Protein AF-A0AAV4FGD0-F1 (afdb_monomer)

Radius of gyration: 16.2 Å; Cα contacts (8 Å, |Δi|>4): 537; chains: 1; bounding box: 38×44×38 Å

Foldseek 3Di:
DDEDEAAAEDDDAPEEADAEDEDHYHHHAEYEHYADHEHEYEYEYYHEAEYEYEYDDEYEDEYYEEAEHEYEYEEEAEHEYEYEYYHEYEYEYYAYHEYEYEYEYEAEYEYEYEHDAEYEYEYYYEAEYEYEYYAEAEYEYEYDDEYEYYYDYDHDHDYDYDYDDHDHDDPPDDD

Organism: NCBI:txid1093978

Solvent-accessible surface area (backbone atoms only — not comparable to full-atom values): 8058 Å² total; per-residue (Å²): 127,75,72,49,74,48,78,46,74,50,66,82,33,86,40,77,45,80,45,79,48,73,62,30,40,40,40,37,40,39,32,35,56,26,38,38,39,38,45,36,36,40,26,46,41,36,41,37,46,36,39,40,37,41,40,36,41,41,38,41,38,37,51,28,42,38,40,39,39,38,40,38,29,44,42,39,40,38,40,40,40,39,44,32,42,38,41,36,46,38,39,38,46,32,41,36,40,39,41,38,40,36,44,30,40,36,39,39,39,39,40,37,41,32,40,35,39,39,39,39,40,36,53,31,42,38,42,36,47,37,39,34,53,30,41,35,38,40,38,42,38,38,45,47,58,42,39,43,44,42,37,37,51,44,80,45,78,46,82,45,78,48,67,78,58,84,52,78,50,75,45,76,44,68,119

Nearest PDB structures (foldseek):
  4kh3-assembly1_A  TM=1.490E-01  e=5.798E+00  Escherichia coli CFT073

Structure (mmCIF, N/CA/C/O backbone):
data_AF-A0AAV4FGD0-F1
#
_entry.id   AF-A0AAV4FGD0-F1
#
loop_
_atom_site.group_PDB
_atom_site.id
_atom_site.type_symbol
_atom_site.label_atom_id
_atom_site.label_alt_id
_atom_site.label_comp_id
_atom_site.label_asym_id
_atom_site.label_entity_id
_atom_site.label_seq_id
_atom_site.pdbx_PDB_ins_code
_atom_site.Cartn_x
_atom_site.Cartn_y
_atom_site.Cartn_z
_atom_site.occupancy
_atom_site.B_iso_or_equiv
_atom_site.auth_seq_id
_atom_site.auth_comp_id
_atom_site.auth_asym_id
_atom_site.auth_atom_id
_atom_site.pdbx_PDB_model_num
ATOM 1 N N . MET A 1 1 ? 23.799 -4.394 -19.071 1.00 45.66 1 MET A N 1
ATOM 2 C CA . MET A 1 1 ? 23.050 -4.196 -17.815 1.00 45.66 1 MET A CA 1
ATOM 3 C C . MET A 1 1 ? 22.174 -5.418 -17.667 1.00 45.66 1 MET A C 1
ATOM 5 O O . MET A 1 1 ? 21.367 -5.671 -18.553 1.00 45.66 1 MET A O 1
ATOM 9 N N . PHE A 1 2 ? 22.497 -6.280 -16.706 1.00 44.50 2 PHE A N 1
ATOM 10 C CA . PHE A 1 2 ? 21.837 -7.573 -16.565 1.00 44.50 2 PHE A CA 1
ATOM 11 C C . PHE A 1 2 ? 20.517 -7.360 -15.834 1.00 44.50 2 PHE A C 1
ATOM 13 O O . PHE A 1 2 ? 20.516 -6.961 -14.678 1.00 44.50 2 PHE A O 1
ATOM 20 N N . LEU A 1 3 ? 19.413 -7.626 -16.523 1.00 51.12 3 LEU A N 1
ATOM 21 C CA . LEU A 1 3 ? 18.091 -7.709 -15.926 1.00 51.12 3 LEU A CA 1
ATOM 22 C C . LEU A 1 3 ? 18.057 -8.964 -15.037 1.00 51.12 3 LEU A C 1
ATOM 24 O O . LEU A 1 3 ? 18.022 -10.082 -15.555 1.00 51.12 3 LEU A O 1
ATOM 28 N N . ARG A 1 4 ? 18.107 -8.807 -13.711 1.00 58.53 4 ARG A N 1
ATOM 29 C CA . ARG A 1 4 ? 17.816 -9.901 -12.771 1.00 58.53 4 ARG A CA 1
ATOM 30 C C . ARG A 1 4 ? 16.359 -9.777 -12.344 1.00 58.53 4 ARG A C 1
ATOM 32 O O . ARG A 1 4 ? 16.027 -9.004 -11.453 1.00 58.53 4 ARG A O 1
ATOM 39 N N . VAL A 1 5 ? 15.496 -10.531 -13.024 1.00 65.12 5 VAL A N 1
ATOM 40 C CA . VAL A 1 5 ? 14.065 -10.631 -12.713 1.00 65.12 5 VAL A CA 1
ATOM 41 C C . VAL A 1 5 ? 13.818 -11.951 -11.996 1.00 65.12 5 VAL A C 1
ATOM 43 O O . VAL A 1 5 ? 13.891 -13.020 -12.602 1.00 65.12 5 VAL A O 1
ATOM 46 N N . GLY A 1 6 ? 13.543 -11.875 -10.696 1.00 69.06 6 GLY A N 1
ATOM 47 C CA . GLY A 1 6 ? 13.091 -13.010 -9.897 1.00 69.06 6 GLY A CA 1
ATOM 48 C C . GLY A 1 6 ? 11.591 -12.901 -9.665 1.00 69.06 6 GLY A C 1
ATOM 49 O O . GLY A 1 6 ? 11.179 -12.162 -8.779 1.00 69.06 6 GLY A O 1
ATOM 50 N N . VAL A 1 7 ? 10.777 -13.614 -10.450 1.00 73.94 7 VAL A N 1
ATOM 51 C CA . VAL A 1 7 ? 9.316 -13.664 -10.268 1.00 73.94 7 VAL A CA 1
ATOM 52 C C . VAL A 1 7 ? 8.924 -15.048 -9.771 1.00 73.94 7 VAL A C 1
ATOM 54 O O . VAL A 1 7 ? 9.118 -16.042 -10.466 1.00 73.94 7 VAL A O 1
ATOM 57 N N . THR A 1 8 ? 8.355 -15.119 -8.570 1.00 76.50 8 THR A N 1
ATOM 58 C CA . THR A 1 8 ? 7.733 -16.337 -8.038 1.00 76.50 8 THR A CA 1
ATOM 59 C C . THR A 1 8 ? 6.263 -16.070 -7.760 1.00 76.50 8 THR A C 1
ATOM 61 O O . THR A 1 8 ? 5.933 -15.224 -6.931 1.00 76.50 8 THR A O 1
ATOM 64 N N . VAL A 1 9 ? 5.380 -16.819 -8.424 1.00 72.69 9 VAL A N 1
ATOM 65 C CA . VAL A 1 9 ? 3.932 -16.765 -8.190 1.00 72.69 9 VAL A CA 1
ATOM 66 C C . VAL A 1 9 ? 3.474 -18.111 -7.640 1.00 72.69 9 VAL A C 1
ATOM 68 O O . VAL A 1 9 ? 3.621 -19.142 -8.297 1.00 72.69 9 VAL A O 1
ATOM 71 N N . LYS A 1 10 ? 2.955 -18.122 -6.408 1.00 68.75 10 LYS A N 1
ATOM 72 C CA . LYS A 1 10 ? 2.379 -19.324 -5.789 1.00 68.75 10 LYS A CA 1
ATOM 73 C C . LYS A 1 10 ? 0.857 -19.258 -5.874 1.00 68.75 10 LYS A C 1
ATOM 75 O O . LYS A 1 10 ? 0.252 -18.360 -5.296 1.00 68.75 10 LYS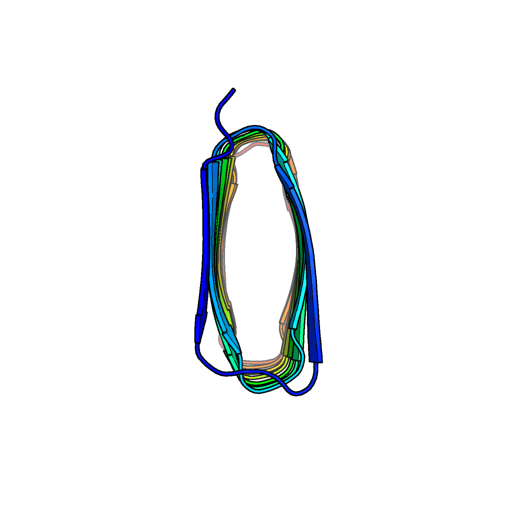 A O 1
ATOM 80 N N . LYS A 1 11 ? 0.278 -20.285 -6.514 1.00 63.94 11 LYS A N 1
ATOM 81 C CA . LYS A 1 11 ? -1.148 -20.445 -6.859 1.00 63.94 11 LYS A CA 1
ATOM 82 C C . LYS A 1 11 ? -1.578 -19.550 -8.033 1.00 63.94 11 LYS A C 1
ATOM 84 O O . LYS A 1 11 ? -1.150 -18.408 -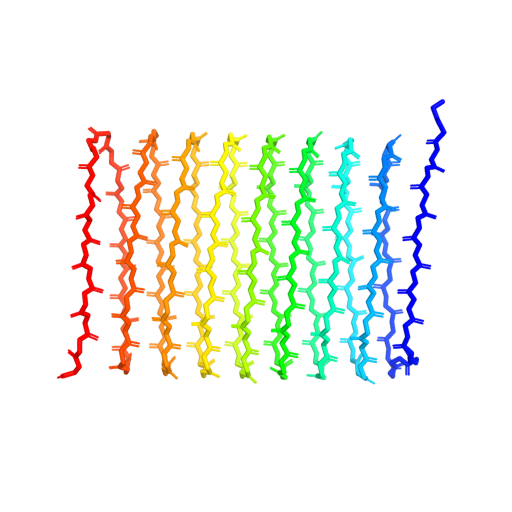8.130 1.00 63.94 11 LYS A O 1
ATOM 89 N N . ASN A 1 12 ? -2.364 -20.118 -8.950 1.00 62.03 12 ASN A N 1
ATOM 90 C CA . ASN A 1 12 ? -2.801 -19.427 -10.161 1.00 62.03 12 ASN A CA 1
ATOM 91 C C . ASN A 1 12 ? -4.132 -18.714 -9.875 1.00 62.03 12 ASN A C 1
ATOM 93 O O . ASN A 1 12 ? -5.107 -19.413 -9.580 1.00 62.03 12 ASN A O 1
ATOM 97 N N . PRO A 1 13 ? -4.178 -17.375 -9.905 1.00 63.91 13 PRO A N 1
ATOM 98 C CA . PRO A 1 13 ? -5.419 -16.638 -9.724 1.00 63.91 13 PRO A CA 1
ATOM 99 C C . PRO A 1 13 ? -6.367 -16.822 -10.914 1.00 63.91 13 PRO A C 1
ATOM 101 O O . PRO A 1 13 ? -5.934 -17.191 -12.007 1.00 63.91 13 PRO A O 1
ATOM 104 N N . LEU A 1 14 ? -7.656 -16.524 -10.718 1.00 67.38 14 LEU A N 1
ATOM 105 C CA . LEU A 1 14 ? -8.651 -16.499 -11.801 1.00 67.38 14 LEU A CA 1
ATOM 106 C C . LEU A 1 14 ? -8.260 -15.523 -12.930 1.00 67.38 14 LEU A C 1
ATOM 108 O O . LEU A 1 14 ? -8.543 -15.799 -14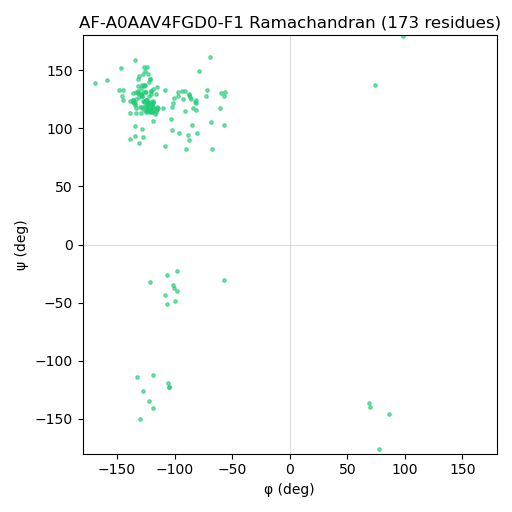.094 1.00 67.38 14 LEU A O 1
ATOM 112 N N . ALA A 1 15 ? -7.545 -14.440 -12.597 1.00 74.94 15 ALA A N 1
ATOM 113 C CA . ALA A 1 15 ? -6.939 -13.507 -13.544 1.00 74.94 15 ALA A CA 1
ATOM 114 C C . ALA A 1 15 ? -5.600 -12.960 -13.004 1.00 74.94 15 ALA A C 1
ATOM 116 O O . ALA A 1 15 ? -5.536 -12.447 -11.887 1.00 74.94 15 ALA A O 1
ATOM 117 N N . LEU A 1 16 ? -4.526 -13.061 -13.799 1.00 80.69 16 LEU A N 1
ATOM 118 C CA . LEU A 1 16 ? -3.211 -12.470 -13.515 1.00 80.69 16 LEU A CA 1
ATOM 119 C C . LEU A 1 16 ? -2.792 -11.566 -14.675 1.00 80.69 16 LEU A C 1
ATOM 121 O O . LEU A 1 16 ? -2.623 -12.050 -15.794 1.00 80.69 16 LEU A O 1
ATOM 125 N N . SER A 1 17 ? -2.559 -10.282 -14.406 1.00 82.00 17 SER A N 1
ATOM 126 C CA . SER A 1 17 ? -2.028 -9.327 -15.383 1.00 82.00 17 SER A CA 1
ATOM 127 C C . SER A 1 17 ? -0.764 -8.658 -14.847 1.00 82.00 17 SER A C 1
ATOM 129 O O . SER A 1 17 ? -0.796 -7.940 -13.848 1.00 82.00 17 SER A O 1
ATOM 131 N N . LEU A 1 18 ? 0.367 -8.910 -15.507 1.00 81.00 18 LEU A N 1
ATOM 132 C CA . LEU A 1 18 ? 1.687 -8.396 -15.138 1.00 81.00 18 LEU A CA 1
ATOM 133 C C . LEU A 1 18 ? 2.267 -7.614 -16.316 1.00 81.00 18 LEU A C 1
ATOM 135 O O . LEU A 1 18 ? 2.451 -8.169 -17.398 1.00 81.00 18 LEU A O 1
ATOM 139 N N . SER A 1 19 ? 2.593 -6.342 -16.099 1.00 80.06 19 SER A N 1
ATOM 140 C CA . SER A 1 19 ? 3.261 -5.500 -17.094 1.00 80.06 19 SER A CA 1
ATOM 141 C C . SER A 1 19 ? 4.399 -4.738 -16.433 1.00 80.06 19 SER A C 1
ATOM 143 O O . SER A 1 19 ? 4.168 -3.726 -15.775 1.00 80.06 19 SER A O 1
ATOM 145 N N . THR A 1 20 ? 5.633 -5.199 -16.634 1.00 76.88 20 THR A N 1
ATOM 146 C CA . THR A 1 20 ? 6.812 -4.642 -15.960 1.00 76.88 20 THR A CA 1
ATOM 147 C C . THR A 1 20 ? 7.828 -4.106 -16.960 1.00 76.88 20 THR A C 1
ATOM 149 O O . THR A 1 20 ? 8.259 -4.814 -17.867 1.00 76.88 20 THR A O 1
ATOM 152 N N . THR A 1 21 ? 8.271 -2.868 -16.748 1.00 79.50 21 THR A N 1
ATOM 153 C CA . THR A 1 21 ? 9.469 -2.294 -17.372 1.00 79.50 21 THR A CA 1
ATOM 154 C C . THR A 1 21 ? 10.483 -1.985 -16.274 1.00 79.50 21 THR A C 1
ATOM 156 O O . THR A 1 21 ? 10.234 -1.115 -15.442 1.00 79.50 21 THR A O 1
ATOM 159 N N . ALA A 1 22 ? 11.618 -2.688 -16.265 1.00 74.19 22 ALA A N 1
ATOM 160 C CA . ALA A 1 22 ? 12.685 -2.519 -15.277 1.00 74.19 22 ALA A CA 1
ATOM 161 C C . ALA A 1 22 ? 14.054 -2.399 -15.961 1.00 74.19 22 ALA A C 1
ATOM 163 O O . ALA A 1 22 ? 14.302 -3.055 -16.975 1.00 74.19 22 ALA A O 1
ATOM 164 N N . LYS A 1 23 ? 14.935 -1.548 -15.421 1.00 70.62 23 LYS A N 1
ATOM 165 C CA . LYS A 1 23 ? 16.294 -1.343 -15.958 1.00 70.62 23 LYS A CA 1
ATOM 166 C C . LYS A 1 23 ? 17.375 -2.145 -15.211 1.00 70.62 23 LYS A C 1
ATOM 168 O O . LYS A 1 23 ? 18.409 -2.434 -15.809 1.00 70.62 23 LYS A O 1
ATOM 173 N N . ASP A 1 24 ? 17.107 -2.526 -13.963 1.00 80.81 24 ASP A N 1
ATOM 174 C CA . ASP A 1 24 ? 18.068 -3.108 -13.016 1.00 80.81 24 ASP A CA 1
ATOM 175 C C . ASP A 1 24 ? 17.489 -4.357 -12.320 1.00 80.81 24 ASP A C 1
ATOM 177 O O . ASP A 1 24 ? 17.245 -5.371 -12.982 1.00 80.81 24 ASP A O 1
ATOM 181 N N . GLU A 1 25 ? 17.271 -4.299 -11.001 1.00 79.31 25 GLU A N 1
ATOM 182 C CA . GLU A 1 25 ? 16.849 -5.422 -10.169 1.00 79.31 25 GLU A CA 1
ATOM 183 C C . GLU A 1 25 ? 15.352 -5.358 -9.874 1.00 79.31 25 GLU A C 1
ATOM 185 O O . GLU A 1 25 ? 14.828 -4.367 -9.364 1.00 79.31 25 GLU A O 1
ATOM 190 N N . PHE A 1 26 ? 14.654 -6.449 -10.184 1.00 82.38 26 PHE A N 1
ATOM 191 C CA . PHE A 1 26 ? 13.227 -6.576 -9.923 1.00 82.38 26 PHE A CA 1
ATOM 192 C C . PHE A 1 26 ? 12.934 -7.932 -9.287 1.00 82.38 26 PHE A C 1
ATOM 194 O O . PHE A 1 26 ? 13.074 -8.986 -9.918 1.00 82.38 26 PHE A O 1
ATOM 201 N N . VAL A 1 27 ? 12.501 -7.901 -8.030 1.00 82.69 27 VAL A N 1
ATOM 202 C CA . VAL A 1 27 ? 12.131 -9.085 -7.256 1.00 82.69 27 VAL A CA 1
ATOM 203 C C . VAL A 1 27 ? 10.644 -9.026 -6.931 1.00 82.69 27 VAL A C 1
ATOM 205 O O . VAL A 1 27 ? 10.181 -8.143 -6.211 1.00 82.69 27 VAL A O 1
ATOM 208 N N . LEU A 1 28 ? 9.899 -10.009 -7.430 1.00 83.69 28 LEU A N 1
ATOM 209 C CA . LEU A 1 28 ? 8.469 -10.173 -7.202 1.00 83.69 28 LEU A CA 1
ATOM 210 C C . LEU A 1 28 ? 8.196 -11.547 -6.596 1.00 83.69 28 LEU A C 1
ATOM 212 O O . LEU A 1 28 ? 8.494 -12.585 -7.191 1.00 83.69 28 LEU A O 1
ATOM 216 N N . SER A 1 29 ? 7.571 -11.557 -5.425 1.00 83.25 29 SER A N 1
ATOM 217 C CA . SER A 1 29 ? 7.096 -12.777 -4.781 1.00 83.25 29 SER A CA 1
ATOM 218 C C . SER A 1 29 ? 5.633 -12.602 -4.408 1.00 83.25 29 SER A C 1
ATOM 220 O O . SER A 1 29 ? 5.325 -12.036 -3.360 1.00 83.25 29 SER A O 1
ATOM 222 N N . THR A 1 30 ? 4.739 -13.139 -5.233 1.00 80.00 30 THR A N 1
ATOM 223 C CA . THR A 1 30 ? 3.293 -12.970 -5.059 1.00 80.00 30 THR A CA 1
ATOM 224 C C . THR A 1 30 ? 2.611 -14.297 -4.755 1.00 80.00 30 THR A C 1
ATOM 226 O O . THR A 1 30 ? 2.867 -15.325 -5.381 1.00 80.00 30 THR A O 1
ATOM 229 N N . THR A 1 31 ? 1.706 -14.279 -3.783 1.00 82.06 31 THR A N 1
ATOM 230 C CA . THR A 1 31 ? 0.698 -15.322 -3.578 1.00 82.06 31 THR A CA 1
ATOM 231 C C . THR A 1 31 ? -0.667 -14.663 -3.691 1.00 82.06 31 THR A C 1
ATOM 233 O O . THR A 1 31 ? -1.002 -13.832 -2.850 1.00 82.06 31 THR A O 1
ATOM 236 N N . ALA A 1 32 ? -1.433 -15.017 -4.720 1.00 77.81 32 ALA A N 1
ATOM 237 C CA . ALA A 1 32 ? -2.775 -14.494 -4.966 1.00 77.81 32 ALA A CA 1
ATOM 238 C C . ALA A 1 32 ? -3.761 -15.655 -5.142 1.00 77.81 32 ALA A C 1
ATOM 240 O O . ALA A 1 32 ? -3.389 -16.728 -5.626 1.00 77.81 32 ALA A O 1
ATOM 241 N N . LYS A 1 33 ? -5.008 -15.464 -4.704 1.00 78.62 33 LYS A N 1
ATOM 242 C CA . LYS A 1 33 ? -6.088 -16.444 -4.910 1.00 78.62 33 LYS A CA 1
ATOM 243 C C . LYS A 1 33 ? -7.004 -16.073 -6.072 1.00 78.62 33 LYS A C 1
ATOM 245 O O . LYS A 1 33 ? -7.382 -16.969 -6.818 1.00 78.62 33 LYS A O 1
ATOM 250 N N . ASP A 1 34 ? -7.277 -14.785 -6.235 1.00 83.19 34 ASP A N 1
ATOM 251 C CA . ASP A 1 34 ? -8.194 -14.227 -7.229 1.00 83.19 34 ASP A CA 1
ATOM 252 C C . ASP A 1 34 ? -7.472 -13.086 -7.964 1.00 83.19 34 ASP A C 1
ATOM 254 O O . ASP A 1 34 ? -6.260 -13.164 -8.129 1.00 83.19 34 ASP A O 1
ATOM 258 N N . GLU A 1 35 ? -8.158 -12.057 -8.445 1.00 83.44 35 GLU A N 1
ATOM 259 C CA . GLU A 1 35 ? -7.585 -11.104 -9.402 1.00 83.44 35 GLU A CA 1
ATOM 260 C C . GLU A 1 35 ? -6.341 -10.347 -8.905 1.00 83.44 35 GLU A C 1
ATOM 262 O O . GLU A 1 35 ? -6.327 -9.748 -7.830 1.00 83.44 35 GLU A O 1
ATOM 267 N N . PHE A 1 36 ? -5.287 -10.338 -9.729 1.00 84.38 36 PHE A N 1
ATOM 268 C CA . PHE A 1 36 ? -4.063 -9.583 -9.463 1.00 84.38 36 PHE A CA 1
ATOM 269 C C . PHE A 1 36 ? -3.586 -8.836 -10.710 1.00 84.38 36 PHE A C 1
ATOM 271 O O . PHE A 1 36 ? -3.267 -9.448 -11.736 1.00 84.38 36 PHE A O 1
ATOM 278 N N . VAL A 1 37 ? -3.478 -7.513 -10.598 1.00 85.25 37 VAL A N 1
ATOM 279 C CA . VAL A 1 37 ? -3.035 -6.612 -11.665 1.00 85.25 37 VAL A CA 1
ATOM 280 C C . VAL A 1 37 ? -1.855 -5.777 -11.177 1.00 85.25 37 VAL A C 1
ATOM 282 O O . VAL A 1 37 ? -1.951 -5.075 -10.171 1.00 85.25 37 VAL A O 1
ATOM 285 N N . LEU A 1 38 ? -0.736 -5.838 -11.904 1.00 85.88 38 LEU A N 1
ATOM 286 C CA . LEU A 1 38 ? 0.496 -5.129 -11.555 1.00 85.88 38 LEU A CA 1
ATOM 287 C C . LEU A 1 38 ? 1.172 -4.501 -12.787 1.00 85.88 38 LEU A C 1
ATOM 289 O O . LEU A 1 38 ? 2.018 -5.132 -13.434 1.00 85.88 38 LEU A O 1
ATOM 293 N N . PRO A 1 39 ? 0.843 -3.239 -13.108 1.00 85.00 39 PRO A N 1
ATOM 294 C CA . PRO A 1 39 ? 1.648 -2.393 -13.972 1.00 85.00 39 PRO A CA 1
ATOM 295 C C . PRO A 1 39 ? 2.792 -1.765 -13.166 1.00 85.00 39 PRO A C 1
ATOM 297 O O . PRO A 1 39 ? 2.583 -1.106 -12.147 1.00 85.00 39 PRO A O 1
ATOM 300 N N . THR A 1 40 ? 4.031 -1.957 -13.611 1.00 82.94 40 THR A N 1
ATOM 301 C CA . THR A 1 40 ? 5.223 -1.428 -12.938 1.00 82.94 40 THR A CA 1
ATOM 302 C C . THR A 1 40 ? 6.212 -0.825 -13.923 1.00 82.94 40 THR A C 1
ATOM 304 O O . THR A 1 40 ? 6.623 -1.459 -14.894 1.00 82.94 40 THR A O 1
ATOM 307 N N . THR A 1 41 ? 6.655 0.393 -13.625 1.00 83.19 41 THR A N 1
ATOM 308 C CA . THR A 1 41 ? 7.835 1.011 -14.232 1.00 83.19 41 THR A CA 1
ATOM 309 C C . THR A 1 41 ? 8.852 1.299 -13.137 1.00 83.19 41 THR A C 1
ATOM 311 O O . THR A 1 41 ? 8.585 2.099 -12.244 1.00 83.19 41 THR A O 1
ATOM 314 N N . ALA A 1 42 ? 10.022 0.673 -13.200 1.00 78.31 42 ALA A N 1
ATOM 315 C CA . ALA A 1 42 ? 11.080 0.851 -12.213 1.00 78.31 42 ALA A CA 1
ATOM 316 C C . ALA A 1 42 ? 12.431 1.129 -12.884 1.00 78.31 42 ALA A C 1
ATOM 318 O O . ALA A 1 42 ? 12.756 0.604 -13.954 1.00 78.31 42 ALA A O 1
ATOM 319 N N . LYS A 1 43 ? 13.241 1.963 -12.241 1.00 76.88 43 LYS A N 1
ATOM 320 C CA . LYS A 1 43 ? 14.678 2.087 -12.505 1.00 76.88 43 LYS A CA 1
ATOM 321 C C . LYS A 1 43 ? 15.382 1.796 -11.182 1.00 76.88 43 LYS A C 1
ATOM 323 O O . LYS A 1 43 ? 14.866 2.225 -10.159 1.00 76.88 43 LYS A O 1
ATOM 328 N N . ASN A 1 44 ? 16.499 1.075 -11.210 1.00 81.62 44 ASN A N 1
ATOM 329 C CA . ASN A 1 44 ? 17.183 0.552 -10.025 1.00 81.62 44 ASN A CA 1
ATOM 330 C C . ASN A 1 44 ? 16.380 -0.567 -9.321 1.00 81.62 44 ASN A C 1
ATOM 332 O O . ASN A 1 44 ? 15.896 -1.478 -9.994 1.00 81.62 44 ASN A O 1
ATOM 336 N N . GLU A 1 45 ? 16.281 -0.547 -7.993 1.00 81.50 45 GLU A N 1
ATOM 337 C CA . GLU A 1 45 ? 15.880 -1.706 -7.194 1.00 81.50 45 GLU A CA 1
ATOM 338 C C . GLU A 1 45 ? 14.397 -1.697 -6.816 1.00 81.50 45 GLU A C 1
ATOM 340 O O . GLU A 1 45 ? 13.857 -0.715 -6.301 1.00 81.50 45 GLU A O 1
ATOM 345 N N . PHE A 1 46 ? 13.736 -2.833 -7.039 1.00 83.31 46 PHE A N 1
ATOM 346 C CA . PHE A 1 46 ? 12.333 -3.022 -6.697 1.00 83.31 46 PHE A CA 1
ATOM 347 C C . PHE A 1 46 ? 12.102 -4.380 -6.030 1.00 83.31 46 PHE A C 1
ATOM 349 O O . PHE A 1 46 ? 12.398 -5.426 -6.616 1.00 83.31 46 PHE A O 1
ATOM 356 N N . VAL A 1 47 ? 11.521 -4.371 -4.828 1.00 84.62 47 VAL A N 1
ATOM 357 C CA . VAL A 1 47 ? 11.227 -5.579 -4.043 1.00 84.62 47 VAL A CA 1
ATOM 358 C C . VAL A 1 47 ? 9.760 -5.588 -3.621 1.00 84.62 47 VAL A C 1
ATOM 360 O O . VAL A 1 47 ? 9.317 -4.732 -2.853 1.00 84.62 47 VAL A O 1
ATOM 363 N N . LEU A 1 48 ? 9.010 -6.587 -4.100 1.00 85.12 48 LEU A N 1
ATOM 364 C CA . LEU A 1 48 ? 7.566 -6.709 -3.880 1.00 85.12 48 LEU A CA 1
ATOM 365 C C . LEU A 1 48 ? 7.140 -8.104 -3.397 1.00 85.12 48 LEU A C 1
ATOM 367 O O . LEU A 1 48 ? 6.787 -8.973 -4.202 1.00 85.12 48 LEU A O 1
ATOM 371 N N . PRO A 1 49 ? 7.151 -8.352 -2.077 1.00 85.81 49 PRO A N 1
ATOM 372 C CA . PRO A 1 49 ? 6.468 -9.487 -1.484 1.00 85.81 49 PRO A CA 1
ATOM 373 C C . PRO A 1 49 ? 4.990 -9.151 -1.238 1.00 85.81 49 PRO A C 1
ATOM 375 O O . PRO A 1 49 ? 4.664 -8.295 -0.410 1.00 85.81 49 PRO A O 1
ATOM 378 N N . THR A 1 50 ? 4.087 -9.872 -1.903 1.00 85.44 50 THR A N 1
ATOM 379 C CA . THR A 1 50 ? 2.638 -9.659 -1.783 1.00 85.44 50 THR A CA 1
ATOM 380 C C . THR A 1 50 ? 1.902 -10.952 -1.455 1.00 85.44 50 THR A C 1
ATOM 382 O O . THR A 1 50 ? 2.085 -11.983 -2.101 1.00 85.44 50 THR A O 1
ATOM 385 N N . THR A 1 51 ? 1.030 -10.896 -0.451 1.00 85.88 51 THR A N 1
ATOM 386 C CA . THR A 1 51 ? 0.022 -11.927 -0.176 1.00 85.88 51 THR A CA 1
ATOM 387 C C . THR A 1 51 ? -1.365 -11.309 -0.290 1.00 85.88 51 THR A C 1
ATOM 389 O O . THR A 1 51 ? -1.696 -10.407 0.477 1.00 85.88 51 THR A O 1
ATOM 392 N N . ALA A 1 52 ? -2.165 -11.816 -1.222 1.00 81.50 52 ALA A N 1
ATOM 393 C CA . ALA A 1 52 ? -3.497 -11.330 -1.552 1.00 81.50 52 ALA A CA 1
ATOM 394 C C . ALA A 1 52 ? -4.526 -12.470 -1.488 1.00 81.50 52 ALA A C 1
ATOM 396 O O . ALA A 1 52 ? -4.277 -13.588 -1.950 1.00 81.50 52 ALA A O 1
ATOM 397 N N . ASN A 1 53 ? -5.692 -12.192 -0.910 1.00 78.81 53 ASN A N 1
ATOM 398 C CA . ASN A 1 53 ? -6.885 -13.029 -1.032 1.00 78.81 53 ASN A CA 1
ATOM 399 C C . ASN A 1 53 ? -7.981 -12.108 -1.576 1.00 78.81 53 ASN A C 1
ATOM 401 O O . ASN A 1 53 ? -8.310 -11.177 -0.849 1.00 78.81 53 ASN A O 1
ATOM 405 N N . ASN A 1 54 ? -8.512 -12.363 -2.775 1.00 83.62 54 ASN A N 1
ATOM 406 C CA . ASN A 1 54 ? -9.385 -11.487 -3.578 1.00 83.62 54 ASN A CA 1
ATOM 407 C C . ASN A 1 54 ? -8.630 -10.489 -4.485 1.00 83.62 54 ASN A C 1
ATOM 409 O O . ASN A 1 54 ? -7.592 -10.858 -5.038 1.00 83.62 54 ASN A O 1
ATOM 413 N N . GLU A 1 55 ? -9.178 -9.288 -4.689 1.00 84.56 55 GLU A N 1
ATOM 414 C CA . GLU A 1 55 ? -8.807 -8.354 -5.758 1.00 84.56 55 GLU A CA 1
ATOM 415 C C . GLU A 1 55 ? -7.657 -7.416 -5.381 1.00 84.56 55 GLU A C 1
ATOM 417 O O . GLU A 1 55 ? -7.673 -6.737 -4.351 1.00 84.56 55 GLU A O 1
ATOM 422 N N . PHE A 1 56 ? -6.653 -7.349 -6.255 1.00 87.69 56 PHE A N 1
ATOM 423 C CA . PHE A 1 56 ? -5.479 -6.505 -6.077 1.00 87.69 56 PHE A CA 1
ATOM 424 C C . PHE A 1 56 ? -5.128 -5.731 -7.339 1.00 87.69 56 PHE A C 1
ATOM 426 O O . PHE A 1 56 ? -4.832 -6.318 -8.384 1.00 87.69 56 PHE A O 1
ATOM 433 N N . VAL A 1 57 ? -5.029 -4.411 -7.201 1.00 88.19 57 VAL A N 1
ATOM 434 C CA . VAL A 1 57 ? -4.531 -3.517 -8.246 1.00 88.19 57 VAL A CA 1
ATOM 435 C C . VAL A 1 57 ? -3.375 -2.699 -7.695 1.00 88.19 57 VAL A C 1
ATOM 437 O O . VAL A 1 57 ? -3.534 -1.862 -6.808 1.00 88.19 57 VAL A O 1
ATOM 440 N N . LEU A 1 58 ? -2.188 -2.933 -8.243 1.00 88.25 58 LEU A N 1
ATOM 441 C CA . LEU A 1 58 ? -0.955 -2.294 -7.813 1.00 88.25 58 LEU A CA 1
ATOM 442 C C . LEU A 1 58 ? -0.311 -1.563 -8.989 1.00 88.25 58 LEU A C 1
ATOM 444 O O . LEU A 1 58 ? 0.113 -2.201 -9.943 1.00 88.25 58 LEU A O 1
ATOM 448 N N . THR A 1 59 ? -0.202 -0.240 -8.929 1.00 88.75 59 THR A N 1
ATOM 449 C CA . THR A 1 59 ? 0.430 0.567 -9.982 1.00 88.75 59 THR A CA 1
ATOM 450 C C . THR A 1 59 ? 1.634 1.316 -9.437 1.00 88.75 59 THR A C 1
ATOM 452 O O . THR A 1 59 ? 1.504 2.122 -8.514 1.00 88.75 59 THR A O 1
ATOM 455 N N . PHE A 1 60 ? 2.803 1.097 -10.045 1.00 86.38 60 PHE A N 1
ATOM 456 C CA . PHE A 1 60 ? 4.051 1.698 -9.576 1.00 86.38 60 PHE A CA 1
ATOM 457 C C . PHE A 1 60 ? 4.829 2.411 -10.666 1.00 86.38 60 PHE A C 1
ATOM 459 O O . PHE A 1 60 ? 5.037 1.892 -11.766 1.00 86.38 60 PHE A O 1
ATOM 466 N N . THR A 1 61 ? 5.348 3.577 -10.302 1.00 87.06 61 THR A N 1
ATOM 467 C CA . THR A 1 61 ? 6.442 4.241 -11.005 1.00 87.06 61 THR A CA 1
ATOM 468 C C . THR A 1 61 ? 7.523 4.617 -9.996 1.00 87.06 61 THR A C 1
ATOM 470 O O . THR A 1 61 ? 7.295 5.485 -9.158 1.00 87.06 61 THR A O 1
ATOM 473 N N . SER A 1 62 ? 8.699 3.992 -10.083 1.00 83.88 62 SER A N 1
ATOM 474 C CA . SER A 1 62 ? 9.870 4.334 -9.264 1.00 83.88 62 SER A CA 1
ATOM 475 C C . SER A 1 62 ? 11.099 4.632 -10.124 1.00 83.88 62 SER A C 1
ATOM 477 O O . SER A 1 62 ? 11.256 4.095 -11.226 1.00 83.88 62 SER A O 1
ATOM 479 N N . LYS A 1 63 ? 11.977 5.513 -9.633 1.00 84.69 63 LYS A N 1
ATOM 480 C CA . LYS A 1 63 ? 13.280 5.798 -10.256 1.00 84.69 63 LYS A CA 1
ATOM 481 C C . LYS A 1 63 ? 14.478 5.223 -9.505 1.00 84.69 63 LYS A C 1
ATOM 483 O O . LYS A 1 63 ? 15.496 5.035 -10.164 1.00 84.69 63 LYS A O 1
ATOM 488 N N . ASN A 1 64 ? 14.359 5.011 -8.197 1.00 85.69 64 ASN A N 1
ATOM 489 C CA . ASN A 1 64 ? 15.410 4.444 -7.361 1.00 85.69 64 ASN A CA 1
ATOM 490 C C . ASN A 1 64 ? 14.835 3.250 -6.580 1.00 85.69 64 ASN A C 1
ATOM 492 O O . ASN A 1 64 ? 14.275 2.346 -7.190 1.00 85.69 64 ASN A O 1
ATOM 496 N N . GLU A 1 65 ? 14.957 3.243 -5.257 1.00 85.62 65 GLU A N 1
ATOM 497 C CA . GLU A 1 65 ? 14.634 2.098 -4.411 1.00 85.62 65 GLU A CA 1
ATOM 498 C C . GLU A 1 65 ? 13.161 2.086 -4.009 1.00 85.62 65 GLU A C 1
ATOM 500 O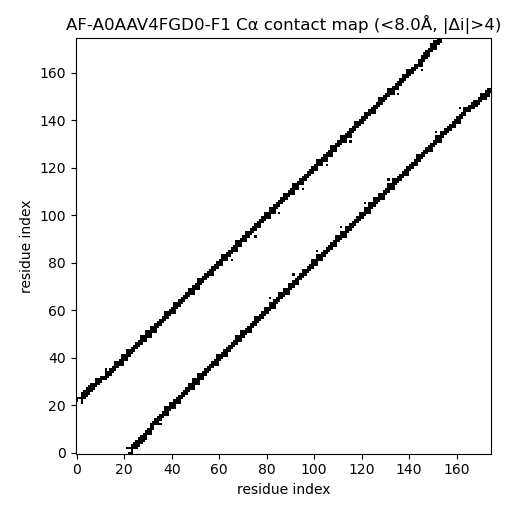 O . GLU A 1 65 ? 12.609 3.071 -3.512 1.00 85.62 65 GLU A O 1
ATOM 505 N N . PHE A 1 66 ? 12.511 0.947 -4.226 1.00 87.06 66 PHE A N 1
ATOM 506 C CA . PHE A 1 66 ? 11.133 0.735 -3.812 1.00 87.06 66 PHE A CA 1
ATOM 507 C C . PHE A 1 66 ? 10.969 -0.625 -3.146 1.00 87.06 66 PHE A C 1
ATOM 509 O O . PHE A 1 66 ? 11.192 -1.674 -3.759 1.00 87.06 66 PHE A O 1
ATOM 516 N N . VAL A 1 67 ? 10.508 -0.600 -1.900 1.00 88.56 67 VAL A N 1
ATOM 517 C CA . VAL A 1 67 ? 10.209 -1.790 -1.113 1.00 88.56 67 VAL A CA 1
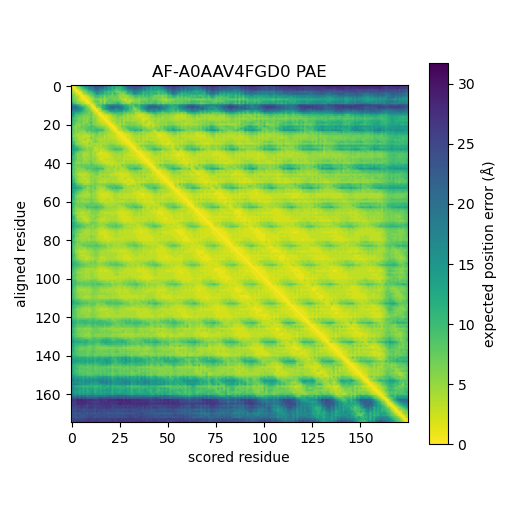ATOM 518 C C . VAL A 1 67 ? 8.760 -1.727 -0.661 1.00 88.56 67 VAL A C 1
ATOM 520 O O . VAL A 1 67 ? 8.365 -0.875 0.134 1.00 88.56 67 VAL A O 1
ATOM 523 N N . LEU A 1 68 ? 7.961 -2.679 -1.127 1.00 88.75 68 LEU A N 1
ATOM 524 C CA . LEU A 1 68 ? 6.572 -2.822 -0.712 1.00 88.75 68 LEU A CA 1
ATOM 525 C C . LEU A 1 68 ? 6.340 -4.230 -0.206 1.00 88.75 68 LEU A C 1
ATOM 527 O O . LEU A 1 68 ? 6.528 -5.201 -0.932 1.00 88.75 68 LEU A O 1
ATOM 531 N N . ARG A 1 69 ? 5.870 -4.332 1.034 1.00 91.00 69 ARG A N 1
ATOM 532 C CA . ARG A 1 69 ? 5.435 -5.592 1.624 1.00 91.00 69 ARG A CA 1
ATOM 533 C C . ARG A 1 69 ? 3.960 -5.497 1.946 1.00 91.00 69 ARG A C 1
ATOM 535 O O . ARG A 1 69 ? 3.581 -4.794 2.880 1.00 91.00 69 ARG A O 1
ATOM 542 N N . THR A 1 70 ? 3.146 -6.265 1.235 1.00 89.69 70 THR A N 1
ATOM 543 C CA . THR A 1 70 ? 1.693 -6.212 1.406 1.00 89.69 70 THR A CA 1
ATOM 544 C C . THR A 1 70 ? 1.130 -7.555 1.826 1.00 89.69 70 THR A C 1
ATOM 546 O O . THR A 1 70 ? 1.411 -8.593 1.226 1.00 89.69 70 THR A O 1
ATOM 549 N N . THR A 1 71 ? 0.290 -7.530 2.853 1.00 90.81 71 THR A N 1
ATOM 550 C CA . THR A 1 71 ? -0.662 -8.600 3.149 1.00 90.81 71 THR A CA 1
ATOM 551 C C . THR A 1 71 ? -2.049 -7.991 3.127 1.00 90.81 71 THR A C 1
ATOM 553 O O . THR A 1 71 ? -2.343 -7.161 3.983 1.00 90.81 71 THR A O 1
ATOM 556 N N . ALA A 1 72 ? -2.903 -8.396 2.189 1.00 86.81 72 ALA A N 1
ATOM 557 C CA . ALA A 1 72 ? -4.311 -8.051 2.295 1.00 86.81 72 ALA A CA 1
ATOM 558 C C . ALA A 1 72 ? -5.274 -9.203 2.028 1.00 86.81 72 ALA A C 1
ATOM 560 O O . ALA A 1 72 ? -4.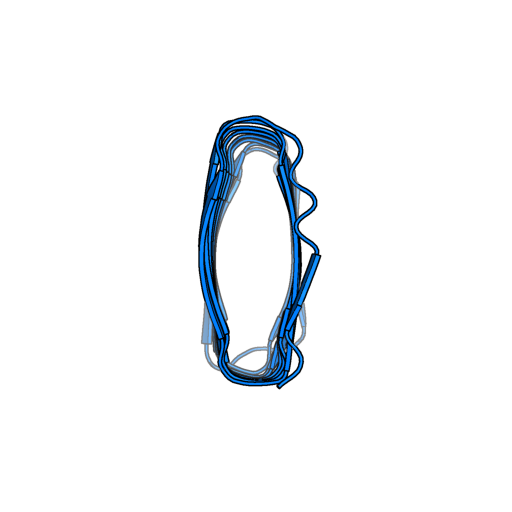939 -10.255 1.465 1.00 86.81 72 ALA A O 1
ATOM 561 N N . LYS A 1 73 ? -6.474 -9.006 2.553 1.00 84.38 73 LYS A N 1
ATOM 562 C CA . LYS A 1 73 ? -7.663 -9.814 2.321 1.00 84.38 73 LYS A CA 1
ATOM 563 C C . LYS A 1 73 ? -8.699 -8.839 1.756 1.00 84.38 73 LYS A C 1
ATOM 565 O O . LYS A 1 73 ? -8.696 -7.699 2.193 1.00 84.38 73 LYS A O 1
ATOM 570 N N . ASN A 1 74 ? -9.518 -9.276 0.808 1.00 88.12 74 ASN A N 1
ATOM 571 C CA . ASN A 1 74 ? -10.463 -8.432 0.073 1.00 88.12 74 ASN A CA 1
ATOM 572 C C . ASN A 1 74 ? -9.771 -7.449 -0.890 1.00 88.12 74 ASN A C 1
ATOM 574 O O . ASN A 1 74 ? -8.850 -7.867 -1.592 1.00 88.12 74 ASN A O 1
ATOM 578 N N . GLU A 1 75 ? -10.259 -6.214 -0.983 1.00 88.75 75 GLU A N 1
ATOM 579 C CA . GLU A 1 75 ? -9.921 -5.272 -2.049 1.00 88.75 75 GLU A CA 1
ATOM 580 C C . GLU A 1 75 ? -8.740 -4.381 -1.665 1.00 88.75 75 GLU A C 1
ATOM 582 O O . GLU A 1 75 ? -8.743 -3.694 -0.639 1.00 88.75 75 GLU A O 1
ATOM 587 N N . PHE A 1 76 ? -7.713 -4.372 -2.514 1.00 91.31 76 PHE A N 1
ATOM 588 C CA . PHE A 1 76 ? -6.530 -3.549 -2.304 1.00 91.31 76 PHE A CA 1
ATOM 589 C C . PHE A 1 76 ? -6.133 -2.807 -3.574 1.00 91.31 76 PHE A C 1
ATOM 591 O O . PHE A 1 76 ? -5.716 -3.407 -4.570 1.00 91.31 76 PHE A O 1
ATOM 598 N N . VAL A 1 77 ? -6.181 -1.480 -3.501 1.00 92.19 77 VAL A N 1
ATOM 599 C CA . VAL A 1 77 ? -5.749 -0.586 -4.569 1.00 92.19 77 VAL A CA 1
ATOM 600 C C . VAL A 1 77 ? -4.608 0.283 -4.067 1.00 92.19 77 VAL A C 1
ATOM 602 O O . VAL A 1 77 ? -4.742 1.048 -3.110 1.00 92.19 77 VAL A O 1
ATOM 605 N N . LEU A 1 78 ? -3.472 0.198 -4.748 1.00 91.75 78 LEU A N 1
ATOM 606 C CA . LEU A 1 78 ? -2.311 1.026 -4.462 1.00 91.75 78 LEU A CA 1
ATOM 607 C C . LEU A 1 78 ? -1.771 1.651 -5.737 1.00 91.75 78 LEU A C 1
ATOM 609 O O . LEU A 1 78 ? -1.435 0.961 -6.699 1.00 91.75 78 LEU A O 1
ATOM 613 N N . SER A 1 79 ? -1.629 2.969 -5.702 1.00 93.00 79 SER A N 1
ATOM 614 C CA . SER A 1 79 ? -0.940 3.746 -6.720 1.00 93.00 79 SER A CA 1
ATOM 615 C C . SER A 1 79 ? 0.215 4.500 -6.079 1.00 93.00 79 SER A C 1
ATOM 617 O O . SER A 1 79 ? 0.024 5.274 -5.136 1.00 93.00 79 SER A O 1
ATOM 619 N N . THR A 1 80 ? 1.434 4.279 -6.567 1.00 90.88 80 THR A N 1
ATOM 620 C CA . THR A 1 80 ? 2.607 4.990 -6.055 1.00 90.88 80 THR A CA 1
ATOM 621 C C . THR A 1 80 ? 3.495 5.523 -7.162 1.00 90.88 80 THR A C 1
ATOM 623 O O . THR A 1 80 ? 3.902 4.806 -8.078 1.00 90.88 80 THR A O 1
ATOM 626 N N . THR A 1 81 ? 3.853 6.797 -7.023 1.00 91.69 81 THR A N 1
ATOM 627 C CA . THR A 1 81 ? 4.940 7.430 -7.766 1.00 91.69 81 THR A CA 1
ATOM 628 C C . THR A 1 81 ? 6.027 7.856 -6.786 1.00 91.69 81 THR A C 1
ATOM 630 O O . THR A 1 81 ? 5.799 8.728 -5.949 1.00 91.69 81 THR A O 1
ATOM 633 N N . ALA A 1 82 ? 7.208 7.256 -6.904 1.00 88.31 82 ALA A N 1
ATOM 634 C CA . ALA A 1 82 ? 8.374 7.549 -6.079 1.00 88.31 82 ALA A CA 1
ATOM 635 C C . ALA A 1 82 ? 9.570 7.949 -6.953 1.00 88.31 82 ALA A C 1
ATOM 637 O O . ALA A 1 82 ? 9.732 7.467 -8.079 1.00 88.31 82 ALA A O 1
ATOM 638 N N . LYS A 1 83 ? 10.421 8.853 -6.459 1.00 87.50 83 LYS A N 1
ATOM 639 C CA . LYS A 1 83 ? 11.670 9.206 -7.148 1.00 87.50 83 LYS A CA 1
ATOM 640 C C . LYS A 1 83 ? 12.914 8.667 -6.440 1.00 87.50 83 LYS A C 1
ATOM 642 O O . LYS A 1 83 ? 13.774 8.161 -7.158 1.00 87.50 83 LYS A O 1
ATOM 647 N N . ASN A 1 84 ? 13.007 8.769 -5.114 1.00 88.38 84 ASN A N 1
ATOM 648 C CA . ASN A 1 84 ? 14.123 8.204 -4.355 1.00 88.38 84 ASN A CA 1
ATOM 649 C C . ASN A 1 84 ? 13.684 6.938 -3.607 1.00 88.38 84 ASN A C 1
ATOM 651 O O . ASN A 1 84 ? 13.299 5.985 -4.278 1.00 88.38 84 ASN A O 1
ATOM 655 N N . GLU A 1 85 ? 13.762 6.923 -2.276 1.00 87.69 85 GLU A N 1
ATOM 656 C CA . GLU A 1 85 ? 13.500 5.746 -1.450 1.00 87.69 85 GLU A CA 1
ATOM 657 C C . GLU A 1 85 ? 12.045 5.705 -0.976 1.00 87.69 85 GLU A C 1
ATOM 659 O O . GLU A 1 85 ? 11.497 6.688 -0.467 1.00 87.69 85 GLU A O 1
ATOM 664 N N . PHE A 1 86 ? 11.414 4.547 -1.140 1.00 90.06 86 PHE A N 1
ATOM 665 C CA . PHE A 1 86 ? 10.049 4.321 -0.696 1.00 90.06 86 PHE A CA 1
ATOM 666 C C . PHE A 1 86 ? 9.911 2.967 -0.011 1.00 90.06 86 PHE A C 1
ATOM 668 O O . PHE A 1 86 ? 10.158 1.926 -0.625 1.00 90.06 86 PHE A O 1
ATOM 675 N N . VAL A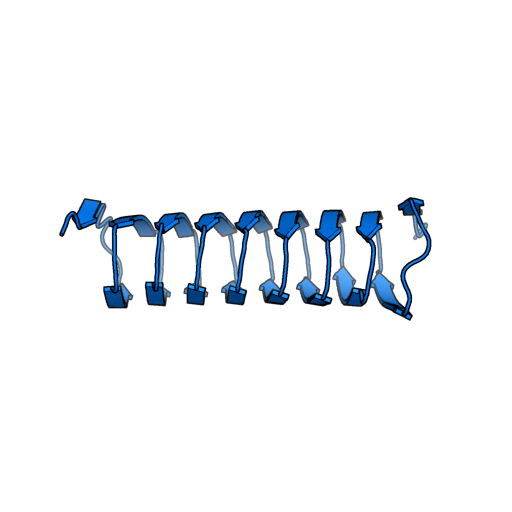 1 87 ? 9.452 2.983 1.239 1.00 91.31 87 VAL A N 1
ATOM 676 C CA . VAL A 1 87 ? 9.243 1.782 2.049 1.00 91.31 87 VAL A CA 1
ATOM 677 C C . VAL A 1 87 ? 7.812 1.754 2.571 1.00 91.31 87 VAL A C 1
ATOM 679 O O . VAL A 1 87 ? 7.383 2.631 3.325 1.00 91.31 87 VAL A O 1
ATOM 682 N N . LEU A 1 88 ? 7.069 0.716 2.188 1.00 91.31 88 LEU A N 1
ATOM 683 C CA . LEU A 1 88 ? 5.655 0.576 2.526 1.00 91.31 88 LEU A CA 1
ATOM 684 C C . LEU A 1 88 ? 5.315 -0.840 3.007 1.00 91.31 88 LEU A C 1
ATOM 686 O O . LEU A 1 88 ? 5.026 -1.732 2.208 1.00 91.31 88 LEU A O 1
ATOM 690 N N . PRO A 1 89 ? 5.339 -1.082 4.326 1.00 92.25 89 PRO A N 1
ATOM 691 C CA . PRO A 1 89 ? 4.705 -2.244 4.924 1.00 92.25 89 PRO A CA 1
ATOM 692 C C . PRO A 1 89 ? 3.208 -1.980 5.124 1.00 92.25 89 PRO A C 1
ATOM 694 O O . PRO A 1 89 ? 2.810 -1.058 5.841 1.00 92.25 89 PRO A O 1
ATOM 697 N N . THR A 1 90 ? 2.361 -2.823 4.538 1.00 91.69 90 THR A N 1
ATOM 698 C CA . THR A 1 90 ? 0.904 -2.689 4.644 1.00 91.69 90 THR A CA 1
ATOM 699 C C . THR A 1 90 ? 0.245 -4.008 5.012 1.00 91.69 90 THR A C 1
ATOM 701 O O . THR A 1 90 ? 0.474 -5.042 4.377 1.00 91.69 90 THR A O 1
ATOM 704 N N . THR A 1 91 ? -0.614 -3.958 6.028 1.00 92.50 91 THR A N 1
ATOM 705 C CA . THR A 1 91 ? -1.571 -5.019 6.349 1.00 92.50 91 THR A CA 1
ATOM 706 C C . THR A 1 91 ? -2.983 -4.454 6.270 1.00 92.50 91 THR A C 1
ATOM 708 O O . THR A 1 91 ? -3.314 -3.540 7.021 1.00 92.50 91 THR A O 1
ATOM 711 N N . ALA A 1 92 ? -3.808 -5.003 5.383 1.00 89.62 92 ALA A N 1
ATOM 712 C CA . ALA A 1 92 ? -5.219 -4.647 5.240 1.00 89.62 92 ALA A CA 1
ATOM 713 C C . ALA A 1 92 ? -6.091 -5.907 5.315 1.00 89.62 92 ALA A C 1
ATOM 715 O O . ALA A 1 92 ? -5.620 -7.011 5.030 1.00 89.62 92 ALA A O 1
ATOM 716 N N . LYS A 1 93 ? -7.342 -5.787 5.755 1.00 88.00 93 LYS A N 1
ATOM 717 C CA . LYS A 1 93 ? -8.238 -6.947 5.858 1.00 88.00 93 LYS A CA 1
ATOM 718 C C . LYS A 1 93 ? -9.514 -6.806 5.032 1.00 88.00 93 LYS A C 1
ATOM 720 O O . LYS A 1 93 ? -9.985 -7.845 4.577 1.00 88.00 93 LYS A O 1
ATOM 725 N N . ASP A 1 94 ? -10.044 -5.602 4.865 1.00 89.56 94 ASP A N 1
ATOM 726 C CA . ASP A 1 94 ? -11.224 -5.358 4.044 1.00 89.56 94 ASP A CA 1
ATOM 727 C C . ASP A 1 94 ? -10.861 -4.395 2.889 1.00 89.56 94 ASP A C 1
ATOM 729 O O . ASP A 1 94 ? -10.068 -4.808 2.045 1.00 89.56 94 ASP A O 1
ATOM 733 N N . GLU A 1 95 ? -11.353 -3.157 2.826 1.00 88.62 95 GLU A N 1
ATOM 734 C CA . GLU A 1 95 ? -11.080 -2.255 1.689 1.00 88.62 95 GLU A CA 1
ATOM 735 C C . GLU A 1 95 ? -9.926 -1.282 1.964 1.00 88.62 95 GLU A C 1
ATOM 737 O O . GLU A 1 95 ? -9.907 -0.555 2.961 1.00 88.62 95 GLU A O 1
ATOM 742 N N . PHE A 1 96 ? -8.951 -1.234 1.054 1.00 92.38 96 PHE A N 1
ATOM 743 C CA . PHE A 1 96 ? -7.802 -0.342 1.180 1.00 92.38 96 PHE A CA 1
ATOM 744 C C . PHE A 1 96 ? -7.480 0.377 -0.124 1.00 92.38 96 PHE A C 1
ATOM 746 O O . PHE A 1 96 ? -7.152 -0.251 -1.132 1.00 92.38 96 PHE A O 1
ATOM 753 N N . VAL A 1 97 ? -7.470 1.708 -0.067 1.00 92.88 97 VAL A N 1
ATOM 754 C CA . VAL A 1 97 ? -7.070 2.577 -1.171 1.00 92.88 97 VAL A CA 1
ATOM 755 C C . VAL A 1 97 ? -5.955 3.505 -0.712 1.00 92.88 97 VAL A C 1
ATOM 757 O O . VAL A 1 97 ? -6.128 4.336 0.181 1.00 92.88 97 VAL A O 1
ATOM 760 N N . LEU A 1 98 ? -4.800 3.405 -1.363 1.00 92.06 98 LEU A N 1
ATOM 761 C CA . LEU A 1 98 ? -3.661 4.276 -1.100 1.00 92.06 98 LEU A CA 1
ATOM 762 C C . LEU A 1 98 ? -3.137 4.894 -2.390 1.00 92.06 98 LEU A C 1
ATOM 764 O O . LEU A 1 98 ? -2.819 4.210 -3.362 1.00 92.06 98 LEU A O 1
ATOM 768 N N . SER A 1 99 ? -3.015 6.216 -2.372 1.00 93.31 99 SER A N 1
ATOM 769 C CA . SER A 1 99 ? -2.364 6.996 -3.417 1.00 93.31 99 SER A CA 1
ATOM 770 C C . SER A 1 99 ? -1.211 7.784 -2.819 1.00 93.31 99 SER A C 1
ATOM 772 O O . SER A 1 99 ? -1.402 8.601 -1.916 1.00 93.31 99 SER A O 1
ATOM 774 N N . THR A 1 100 ? 0.003 7.559 -3.314 1.00 90.62 100 THR A N 1
ATOM 775 C CA . THR A 1 100 ? 1.189 8.247 -2.796 1.00 90.62 100 THR A CA 1
ATOM 776 C C . THR A 1 100 ? 2.057 8.822 -3.901 1.00 90.62 100 THR A C 1
ATOM 778 O O . THR A 1 100 ? 2.412 8.145 -4.866 1.00 90.62 100 THR A O 1
ATOM 781 N N . THR A 1 101 ? 2.436 10.086 -3.731 1.00 91.81 101 THR A N 1
ATOM 782 C CA . THR A 1 101 ? 3.482 10.742 -4.514 1.00 91.81 101 THR A CA 1
ATOM 783 C C . THR A 1 101 ? 4.592 11.189 -3.573 1.00 91.81 101 THR A C 1
ATOM 785 O O . THR A 1 101 ? 4.378 12.060 -2.729 1.00 91.81 101 THR A O 1
ATOM 788 N N . ALA A 1 102 ? 5.777 10.606 -3.730 1.00 88.12 102 ALA A N 1
ATOM 789 C CA . ALA A 1 102 ? 6.957 10.918 -2.934 1.00 88.12 102 ALA A CA 1
ATOM 790 C C . ALA A 1 10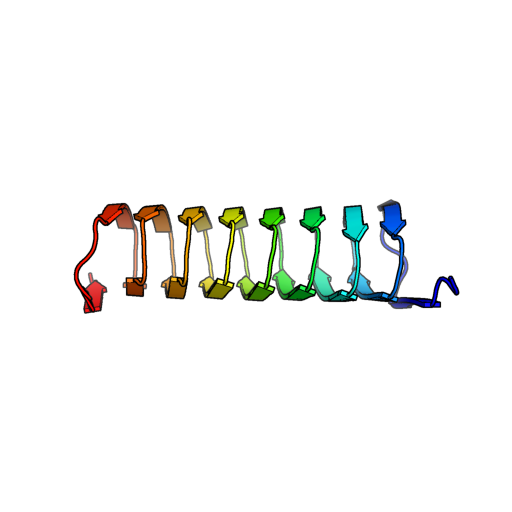2 ? 8.131 11.288 -3.842 1.00 88.12 102 ALA A C 1
ATOM 792 O O . ALA A 1 102 ? 8.364 10.663 -4.882 1.00 88.12 102 ALA A O 1
ATOM 793 N N . LYS A 1 103 ? 8.879 12.326 -3.468 1.00 87.12 103 LYS A N 1
ATOM 794 C CA . LYS A 1 103 ? 10.065 12.737 -4.225 1.00 87.12 103 LYS A CA 1
ATOM 795 C C . LYS A 1 103 ? 11.361 12.227 -3.597 1.00 87.12 103 LYS A C 1
ATOM 797 O O . LYS A 1 103 ? 12.174 11.684 -4.340 1.00 87.12 103 LYS A O 1
ATOM 802 N N . ASP A 1 104 ? 11.539 12.401 -2.292 1.00 87.69 104 ASP A N 1
ATOM 803 C CA . ASP A 1 104 ? 12.728 11.913 -1.596 1.00 87.69 104 ASP A CA 1
ATOM 804 C C . ASP A 1 104 ? 12.396 10.656 -0.774 1.00 87.69 104 ASP A C 1
ATOM 806 O O . ASP A 1 104 ? 11.932 9.696 -1.389 1.00 87.69 104 ASP A O 1
ATOM 810 N N . GLU A 1 105 ? 12.628 10.631 0.539 1.00 86.50 105 GLU A N 1
ATOM 811 C CA . GLU A 1 105 ? 12.419 9.434 1.369 1.00 86.50 105 GLU A CA 1
ATOM 812 C C . GLU A 1 105 ? 11.008 9.371 1.961 1.00 86.50 105 GLU A C 1
ATOM 814 O O . GLU A 1 105 ? 10.506 10.335 2.546 1.00 86.50 105 GLU A O 1
ATOM 819 N N . PHE A 1 106 ? 10.360 8.216 1.839 1.00 87.81 106 PHE A N 1
ATOM 820 C CA . PHE A 1 106 ? 9.024 8.011 2.382 1.00 87.81 106 PHE A CA 1
ATOM 821 C C . PHE A 1 106 ? 8.875 6.642 3.032 1.00 87.81 106 PHE A C 1
ATOM 823 O O . PHE A 1 106 ? 9.024 5.608 2.379 1.00 87.81 106 PHE A O 1
ATOM 830 N N . VAL A 1 107 ? 8.493 6.653 4.308 1.00 89.06 107 VAL A N 1
ATOM 831 C CA . VAL A 1 107 ? 8.198 5.455 5.089 1.00 89.06 107 VAL A CA 1
ATOM 832 C C . VAL A 1 107 ? 6.764 5.529 5.597 1.00 89.06 107 VAL A C 1
ATOM 834 O O . VAL A 1 107 ? 6.410 6.384 6.408 1.00 89.06 107 VAL A O 1
ATOM 837 N N . LEU A 1 108 ? 5.927 4.596 5.160 1.00 88.75 108 LEU A N 1
ATOM 838 C CA . LEU A 1 108 ? 4.545 4.474 5.622 1.00 88.75 108 LEU A CA 1
ATOM 839 C C . LEU A 1 108 ? 4.317 3.053 6.103 1.00 88.75 108 LEU A C 1
ATOM 841 O O . LEU A 1 108 ? 4.512 2.102 5.360 1.00 88.75 108 LEU A O 1
ATOM 845 N N . SER A 1 109 ? 3.908 2.912 7.357 1.00 90.81 109 SER A N 1
ATOM 846 C CA . SER A 1 109 ? 3.518 1.628 7.934 1.00 90.81 109 SER A CA 1
ATOM 847 C C . SER A 1 109 ? 2.040 1.674 8.258 1.00 90.81 109 SER A C 1
ATOM 849 O O . SER A 1 109 ? 1.619 2.472 9.095 1.00 90.81 109 SER A O 1
ATOM 851 N N . THR A 1 110 ? 1.247 0.822 7.614 1.00 89.19 110 THR A N 1
ATOM 852 C CA . THR A 1 110 ? -0.212 0.862 7.765 1.00 89.19 110 THR A CA 1
ATOM 853 C C . THR A 1 110 ? -0.780 -0.477 8.197 1.00 89.19 110 THR A C 1
ATOM 855 O O . THR A 1 110 ? -0.496 -1.516 7.600 1.00 89.19 110 THR A O 1
ATOM 858 N N . THR A 1 111 ? -1.621 -0.436 9.228 1.00 90.31 111 THR A N 1
ATOM 859 C CA . THR A 1 111 ? -2.511 -1.537 9.605 1.00 90.31 111 THR A CA 1
ATOM 860 C C . THR A 1 111 ? -3.951 -1.045 9.555 1.00 90.31 111 THR A C 1
ATOM 862 O O . THR A 1 111 ? -4.340 -0.194 10.354 1.00 90.31 111 THR A O 1
ATOM 865 N N . ALA A 1 112 ? -4.732 -1.587 8.626 1.00 87.19 112 ALA A N 1
ATOM 866 C CA . ALA A 1 112 ? -6.150 -1.292 8.459 1.00 87.19 112 ALA A CA 1
ATOM 867 C C . ALA A 1 112 ? -6.968 -2.580 8.584 1.00 87.19 112 ALA A C 1
ATOM 869 O O . ALA A 1 112 ? -6.525 -3.650 8.153 1.00 87.19 112 ALA A O 1
ATOM 870 N N . LYS A 1 113 ? -8.147 -2.497 9.200 1.00 85.44 113 LYS A N 1
ATOM 871 C CA . LYS A 1 113 ? -9.035 -3.655 9.333 1.00 85.44 113 LYS A CA 1
ATOM 872 C C . LYS A 1 113 ? -10.244 -3.560 8.408 1.00 85.44 113 LYS A C 1
ATOM 874 O O . LYS A 1 113 ? -10.437 -4.520 7.676 1.00 85.44 113 LYS A O 1
ATOM 879 N N . ASP A 1 114 ? -10.967 -2.443 8.430 1.00 87.31 114 ASP A N 1
ATOM 880 C CA . ASP A 1 114 ? -12.160 -2.250 7.604 1.00 87.31 114 ASP A CA 1
ATOM 881 C C . ASP A 1 114 ? -11.817 -1.305 6.421 1.00 87.31 114 ASP A C 1
ATOM 883 O O . ASP A 1 114 ? -10.873 -1.618 5.697 1.00 87.31 114 ASP A O 1
ATOM 887 N N . GLU A 1 115 ? -12.497 -0.165 6.237 1.00 86.56 115 GLU A N 1
ATOM 888 C CA . GLU A 1 115 ? -12.258 0.771 5.119 1.00 86.56 115 GLU A CA 1
ATOM 889 C C . GLU A 1 115 ? -11.155 1.807 5.402 1.00 86.56 115 GLU A C 1
ATOM 891 O O . GLU A 1 115 ? -11.197 2.560 6.379 1.00 86.56 115 GLU A O 1
ATOM 896 N N . PHE A 1 116 ? -10.169 1.903 4.509 1.00 88.12 116 PHE A N 1
ATOM 897 C CA . PHE A 1 116 ? -9.076 2.865 4.635 1.00 88.12 116 PHE A CA 1
ATOM 898 C C . PHE A 1 116 ? -8.756 3.560 3.316 1.00 88.12 116 PHE A C 1
ATOM 900 O O . PHE A 1 116 ? -8.384 2.918 2.334 1.00 88.12 116 PHE A O 1
ATOM 907 N N . VAL A 1 117 ? -8.796 4.891 3.333 1.00 88.88 117 VAL A N 1
ATOM 908 C CA . VAL A 1 117 ? -8.406 5.742 2.210 1.00 88.88 117 VAL A CA 1
ATOM 909 C C . VAL A 1 117 ? -7.314 6.707 2.654 1.00 88.88 117 VAL A C 1
ATOM 911 O O . VAL A 1 117 ? -7.509 7.546 3.535 1.00 88.88 117 VAL A O 1
ATOM 914 N N . LEU A 1 118 ? -6.153 6.629 2.009 1.00 87.94 118 LEU A N 1
ATOM 915 C CA . LEU A 1 118 ? -5.043 7.545 2.255 1.00 87.94 118 LEU A CA 1
ATOM 916 C C . LEU A 1 118 ? -4.525 8.142 0.952 1.00 87.94 118 LEU A C 1
ATOM 918 O O . LEU A 1 118 ? -4.191 7.442 -0.002 1.00 87.94 118 LEU A O 1
ATOM 922 N N . SER A 1 119 ? -4.423 9.465 0.940 1.00 89.94 119 SER A N 1
ATOM 923 C CA . SER A 1 119 ? -3.747 10.223 -0.107 1.00 89.94 119 SER A CA 1
ATOM 924 C C . SER A 1 119 ? -2.588 11.002 0.493 1.00 89.94 119 SER A C 1
ATOM 926 O O . SER A 1 119 ? -2.784 11.800 1.408 1.00 89.94 119 SER A O 1
ATOM 928 N N . THR A 1 120 ? -1.379 10.799 -0.025 1.00 86.62 120 THR A N 1
ATOM 929 C CA . THR A 1 120 ? -0.179 11.461 0.496 1.00 86.62 120 THR A CA 1
ATOM 930 C C . THR A 1 120 ? 0.663 12.075 -0.609 1.00 86.62 120 THR A C 1
ATOM 932 O O . THR A 1 120 ? 1.012 11.418 -1.590 1.00 86.62 120 THR A O 1
ATOM 935 N N . THR A 1 121 ? 1.035 13.340 -0.423 1.00 88.19 121 THR A N 1
ATOM 936 C CA . THR A 1 121 ? 2.045 14.030 -1.232 1.00 88.19 121 THR A CA 1
ATOM 937 C C . THR A 1 121 ? 3.180 14.512 -0.335 1.00 88.19 121 THR A C 1
ATOM 939 O O . THR A 1 121 ? 2.979 15.382 0.515 1.00 88.19 121 THR A O 1
ATOM 942 N N . ALA A 1 122 ? 4.382 13.977 -0.549 1.00 84.44 122 ALA A N 1
ATOM 943 C CA . ALA A 1 122 ? 5.576 14.301 0.225 1.00 84.44 122 ALA A CA 1
ATOM 944 C C . ALA A 1 122 ? 6.734 14.729 -0.687 1.00 84.44 122 ALA A C 1
ATOM 946 O O . ALA A 1 122 ? 6.988 14.132 -1.739 1.00 84.44 122 ALA A O 1
ATOM 947 N N . LYS A 1 123 ? 7.445 15.791 -0.291 1.00 82.69 123 LYS A N 1
ATOM 948 C CA . LYS A 1 123 ? 8.590 16.304 -1.056 1.00 82.69 123 LYS A CA 1
ATOM 949 C C . LYS A 1 123 ? 9.943 15.826 -0.529 1.00 82.69 123 LYS A C 1
ATOM 951 O O . LYS A 1 123 ? 10.786 15.532 -1.363 1.00 82.69 123 LYS A O 1
ATOM 956 N N . ASN A 1 124 ? 10.127 15.769 0.788 1.00 82.94 124 ASN A N 1
ATOM 957 C CA . ASN A 1 124 ? 11.384 15.353 1.415 1.00 82.94 124 ASN A CA 1
ATOM 958 C C . ASN A 1 124 ? 11.109 14.094 2.267 1.00 82.94 124 ASN A C 1
ATOM 960 O O . ASN A 1 124 ? 10.304 13.272 1.840 1.00 82.94 124 ASN A O 1
ATOM 964 N N . GLU A 1 125 ? 11.713 13.982 3.452 1.00 81.50 125 GLU A N 1
ATOM 965 C CA . GLU A 1 125 ? 11.547 12.864 4.386 1.00 81.50 125 GLU A CA 1
ATOM 966 C C . GLU A 1 125 ? 10.175 12.846 5.075 1.00 81.50 125 GLU A C 1
ATOM 968 O O . GLU A 1 125 ? 9.696 13.862 5.592 1.00 81.50 125 GLU A O 1
ATOM 973 N N . TYR A 1 126 ? 9.541 11.675 5.102 1.00 81.44 126 TYR A N 1
ATOM 974 C CA . TYR A 1 126 ? 8.225 11.499 5.708 1.00 81.44 126 TYR A CA 1
ATOM 975 C C . TYR A 1 126 ? 8.081 10.140 6.385 1.00 81.44 126 TYR A C 1
ATOM 977 O O . TYR A 1 126 ? 8.361 9.111 5.770 1.00 81.44 126 TYR A O 1
ATOM 985 N N . VAL A 1 127 ? 7.570 10.133 7.620 1.00 83.50 127 VAL A N 1
ATOM 986 C CA . VAL A 1 127 ? 7.306 8.899 8.374 1.00 83.50 127 VAL A CA 1
ATOM 987 C C . VAL A 1 127 ? 5.870 8.887 8.903 1.00 83.50 127 VAL A C 1
ATOM 989 O O . VAL A 1 127 ? 5.477 9.731 9.709 1.00 83.50 127 VAL A O 1
ATOM 992 N N . LEU A 1 128 ? 5.078 7.912 8.459 1.00 82.44 128 LEU A N 1
ATOM 993 C CA . LEU A 1 128 ? 3.656 7.769 8.785 1.00 82.44 128 LEU A CA 1
ATOM 994 C C . LEU A 1 128 ? 3.343 6.364 9.321 1.00 82.44 128 LEU A C 1
ATOM 996 O O . LEU A 1 128 ? 3.055 5.454 8.544 1.00 82.44 128 LEU A O 1
ATOM 1000 N N . PRO A 1 129 ? 3.376 6.130 10.636 1.00 84.19 12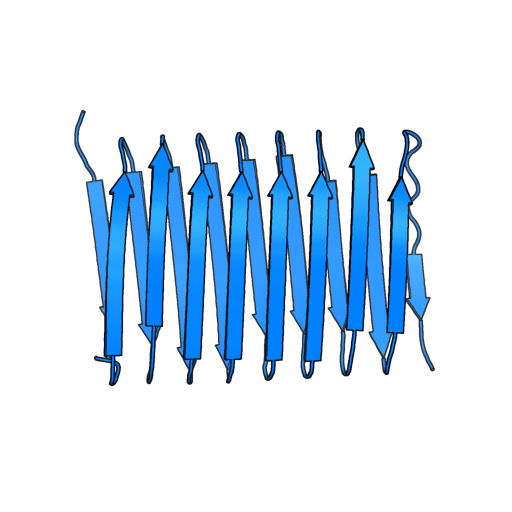9 PRO A N 1
ATOM 1001 C CA . PRO A 1 129 ? 2.715 4.970 11.214 1.00 84.19 129 PRO A CA 1
ATOM 1002 C C . PRO A 1 129 ? 1.214 5.248 11.390 1.00 84.19 129 PRO A C 1
ATOM 1004 O O . PRO A 1 129 ? 0.812 6.168 12.107 1.00 84.19 129 PRO A O 1
ATOM 1007 N N . THR A 1 130 ? 0.377 4.415 10.774 1.00 84.06 130 THR A N 1
ATOM 1008 C CA . THR A 1 130 ? -1.084 4.532 10.839 1.00 84.06 130 THR A CA 1
ATOM 1009 C C . THR A 1 130 ? -1.735 3.213 11.234 1.00 84.06 130 THR A C 1
ATOM 1011 O O . THR A 1 130 ? -1.472 2.162 10.644 1.00 84.06 130 THR A O 1
ATOM 1014 N N . THR A 1 131 ? -2.619 3.267 12.229 1.00 84.31 131 THR A N 1
ATOM 1015 C CA . THR A 1 131 ? -3.495 2.153 12.613 1.00 84.31 131 THR A CA 1
ATOM 1016 C C . THR A 1 131 ? -4.954 2.596 12.579 1.00 84.31 131 THR A C 1
ATOM 1018 O O . THR A 1 131 ? -5.329 3.542 13.270 1.00 84.31 131 THR A O 1
ATOM 1021 N N . ALA A 1 132 ? -5.781 1.887 11.815 1.00 82.00 132 ALA A N 1
ATOM 1022 C CA . ALA A 1 132 ? -7.212 2.147 11.692 1.00 82.00 132 ALA A CA 1
ATOM 1023 C C . ALA A 1 132 ? -8.012 0.850 11.854 1.00 82.00 132 ALA A C 1
ATOM 1025 O O . ALA A 1 132 ? -7.637 -0.200 11.323 1.00 82.00 132 ALA A O 1
ATOM 1026 N N . LYS A 1 133 ? -9.109 0.906 12.618 1.00 80.69 133 LYS A N 1
ATOM 1027 C CA . LYS A 1 133 ? -9.965 -0.267 12.858 1.00 80.69 133 LYS A CA 1
ATOM 1028 C C . LYS A 1 133 ? -11.240 -0.287 12.013 1.00 80.69 133 LYS A C 1
ATOM 1030 O O . LYS A 1 133 ? -11.624 -1.383 11.639 1.00 80.69 133 LYS A O 1
ATOM 1035 N N . ASN A 1 134 ? -11.839 0.871 11.736 1.00 82.19 134 ASN A N 1
ATOM 1036 C CA . ASN A 1 134 ? -13.069 0.994 10.948 1.00 82.19 134 ASN A CA 1
ATOM 1037 C C . ASN A 1 134 ? -12.775 1.905 9.737 1.00 82.19 134 ASN A C 1
ATOM 1039 O O . ASN A 1 134 ? -11.701 1.768 9.162 1.00 82.19 134 ASN A O 1
ATOM 1043 N N . GLU A 1 135 ? -13.657 2.858 9.430 1.00 81.38 135 GLU A N 1
ATOM 1044 C CA . GLU A 1 135 ? -13.505 3.857 8.366 1.00 81.38 135 GLU A CA 1
ATOM 1045 C C . GLU A 1 135 ? -12.467 4.937 8.699 1.00 81.38 135 GLU A C 1
ATOM 1047 O O . GLU A 1 135 ? -12.512 5.581 9.752 1.00 81.38 135 GLU A O 1
ATOM 1052 N N . TYR A 1 136 ? -11.521 5.161 7.791 1.00 81.19 136 TYR A N 1
ATOM 1053 C CA . TYR A 1 136 ? -10.486 6.176 7.960 1.00 81.19 136 TYR A CA 1
ATOM 1054 C C . TYR A 1 136 ? -10.125 6.833 6.633 1.00 81.19 136 TYR A C 1
ATOM 1056 O O . TYR A 1 136 ? -9.684 6.162 5.701 1.00 81.19 136 TYR A O 1
ATOM 1064 N N . VAL A 1 137 ? -10.235 8.159 6.579 1.00 83.00 137 VAL A N 1
ATOM 1065 C CA . VAL A 1 137 ? -9.850 8.971 5.424 1.00 83.00 137 VAL A CA 1
ATOM 1066 C C . VAL A 1 137 ? -8.808 9.997 5.848 1.00 83.00 137 VAL A C 1
ATOM 1068 O O . VAL A 1 137 ? -9.075 10.904 6.638 1.00 83.00 137 VAL A O 1
ATOM 1071 N N . LEU A 1 138 ? -7.604 9.894 5.295 1.00 82.00 138 LEU A N 1
ATOM 1072 C CA . LEU A 1 138 ? -6.520 10.838 5.558 1.00 82.00 138 LEU A CA 1
ATOM 1073 C C . LEU A 1 138 ? -5.977 11.395 4.249 1.00 82.00 138 LEU A C 1
ATOM 1075 O O . LEU A 1 138 ? -5.667 10.671 3.306 1.00 82.00 138 LEU A O 1
ATOM 1079 N N . SER A 1 139 ? -5.845 12.715 4.201 1.00 83.44 139 SER A N 1
ATOM 1080 C CA . SER A 1 139 ? -5.174 13.415 3.111 1.00 83.44 139 SER A CA 1
ATOM 1081 C C . SER A 1 139 ? -4.035 14.231 3.685 1.00 83.44 139 SER A C 1
ATOM 1083 O O . SER A 1 139 ? -4.276 15.172 4.434 1.00 83.44 139 SER A O 1
ATOM 1085 N N . THR A 1 140 ? -2.800 13.877 3.346 1.00 81.50 140 THR A N 1
ATOM 1086 C CA . THR A 1 140 ? -1.598 14.547 3.842 1.00 81.50 140 THR A CA 1
ATOM 1087 C C . THR A 1 140 ? -0.830 15.201 2.699 1.00 81.50 140 THR A C 1
ATOM 1089 O O . THR A 1 140 ? -0.524 14.588 1.674 1.00 81.50 140 THR A O 1
ATOM 1092 N N . SER A 1 141 ? -0.488 16.474 2.871 1.00 82.00 141 SER A N 1
ATOM 1093 C CA . SER A 1 141 ? 0.436 17.182 1.985 1.00 82.00 141 SER A CA 1
ATOM 1094 C C . SER A 1 141 ? 1.514 17.843 2.815 1.00 82.00 141 SER A C 1
ATOM 1096 O O . SER A 1 141 ? 1.211 18.618 3.724 1.00 82.00 141 SER A O 1
ATOM 1098 N N . ALA A 1 142 ? 2.776 17.601 2.483 1.00 75.31 142 ALA A N 1
ATOM 1099 C CA . ALA A 1 142 ? 3.859 18.183 3.248 1.00 75.31 142 ALA A CA 1
ATOM 1100 C C . ALA A 1 142 ? 5.101 18.535 2.449 1.00 75.31 142 ALA A C 1
ATOM 1102 O O . ALA A 1 142 ? 5.455 17.918 1.438 1.00 75.31 142 ALA A O 1
ATOM 1103 N N . LYS A 1 143 ? 5.788 19.549 2.968 1.00 73.06 143 LYS A N 1
ATOM 1104 C CA . LYS A 1 143 ? 7.087 20.006 2.493 1.00 73.06 143 LYS A CA 1
ATOM 1105 C C . LYS A 1 143 ? 8.064 19.923 3.663 1.00 73.06 143 LYS A C 1
ATOM 1107 O O . LYS A 1 143 ? 7.807 20.535 4.698 1.00 73.06 143 LYS A O 1
ATOM 1112 N N . ASN A 1 144 ? 9.199 19.260 3.434 1.00 77.88 144 ASN A N 1
ATOM 1113 C CA . ASN A 1 144 ? 10.243 18.959 4.426 1.00 77.88 144 ASN A CA 1
ATOM 1114 C C . ASN A 1 144 ? 9.911 17.788 5.365 1.00 77.88 144 ASN A C 1
ATOM 1116 O O . ASN A 1 144 ? 8.910 17.108 5.150 1.00 77.88 144 ASN A O 1
ATOM 1120 N N . GLU A 1 145 ? 10.801 17.550 6.333 1.00 76.94 145 GLU A N 1
ATOM 1121 C CA . GLU A 1 145 ? 10.704 16.488 7.338 1.00 76.94 145 GLU A CA 1
ATOM 1122 C C . GLU A 1 145 ? 9.403 16.570 8.134 1.00 76.94 145 GLU A C 1
ATOM 1124 O O . GLU A 1 145 ? 9.033 17.631 8.652 1.00 76.94 145 GLU A O 1
ATOM 1129 N N . TYR A 1 146 ? 8.716 15.437 8.256 1.00 76.88 146 TYR A N 1
ATOM 1130 C CA . TYR A 1 146 ? 7.494 15.346 9.042 1.00 76.88 146 TYR A CA 1
ATOM 1131 C C . TYR A 1 146 ? 7.193 13.910 9.456 1.00 76.88 146 TYR A C 1
ATOM 1133 O O . TYR A 1 146 ? 7.344 12.958 8.688 1.00 76.88 146 TYR A O 1
ATOM 1141 N N . VAL A 1 147 ? 6.707 13.784 10.687 1.00 77.31 147 VAL A N 1
ATOM 1142 C CA . VAL A 1 147 ? 6.334 12.513 11.295 1.00 77.31 147 VAL A CA 1
ATOM 1143 C C . VAL A 1 147 ? 4.916 12.637 11.827 1.00 77.31 147 VAL A C 1
ATOM 1145 O O . VAL A 1 147 ? 4.642 13.504 12.654 1.00 77.31 147 VAL A O 1
ATOM 1148 N N . LEU A 1 148 ? 4.017 11.761 11.389 1.00 77.12 148 LEU A N 1
ATOM 1149 C CA . LEU A 1 148 ? 2.639 11.729 11.875 1.00 77.12 148 LEU A CA 1
ATOM 1150 C C . LEU A 1 148 ? 2.261 10.321 12.285 1.00 77.12 148 LEU A C 1
ATOM 1152 O O . LEU A 1 148 ? 2.227 9.411 11.466 1.00 77.12 148 LEU A O 1
ATOM 1156 N N . SER A 1 149 ? 1.936 10.177 13.566 1.00 79.38 149 SER A N 1
ATOM 1157 C CA . SER A 1 149 ? 1.415 8.935 14.123 1.00 79.38 149 SER A CA 1
ATOM 1158 C C . SER A 1 149 ? -0.087 9.056 14.318 1.00 79.38 149 SER A C 1
ATOM 1160 O O . SER A 1 149 ? -0.552 9.897 15.093 1.00 79.38 149 SER A O 1
ATOM 1162 N N . THR A 1 150 ? -0.847 8.205 13.637 1.00 76.75 150 THR A N 1
ATOM 1163 C CA . THR A 1 150 ? -2.310 8.196 13.725 1.00 76.75 150 THR A CA 1
ATOM 1164 C C . THR A 1 150 ? -2.827 6.851 14.208 1.00 76.75 150 THR A C 1
ATOM 1166 O O . THR A 1 150 ? -2.445 5.786 13.719 1.00 76.75 150 THR A O 1
ATOM 1169 N N . SER A 1 151 ? -3.723 6.902 15.190 1.00 79.81 151 SER A N 1
ATOM 1170 C CA . SER A 1 151 ? -4.470 5.748 15.674 1.00 79.81 151 SER A CA 1
ATOM 1171 C C . SER A 1 151 ? -5.931 6.138 15.816 1.00 79.81 151 SER A C 1
ATOM 1173 O O . SER A 1 151 ? -6.250 7.066 16.562 1.00 79.81 151 SER A O 1
ATOM 1175 N N . ALA A 1 152 ? -6.800 5.444 15.086 1.00 75.62 152 ALA A N 1
ATOM 1176 C CA . ALA A 1 152 ? -8.235 5.687 15.097 1.00 75.62 152 ALA A CA 1
ATOM 1177 C C . ALA A 1 152 ? -9.011 4.389 15.340 1.00 75.62 152 ALA A C 1
ATOM 1179 O O . ALA A 1 152 ? -8.748 3.338 14.741 1.00 75.62 152 ALA A O 1
ATOM 1180 N N . LYS A 1 153 ? -9.998 4.475 16.230 1.00 71.44 153 LYS A N 1
ATOM 1181 C CA . LYS A 1 153 ? -11.013 3.444 16.450 1.00 71.44 153 LYS A CA 1
ATOM 1182 C C . LYS A 1 153 ? -12.358 4.096 16.118 1.00 71.44 153 LYS A C 1
ATOM 1184 O O . LYS A 1 153 ? -12.815 4.890 16.924 1.00 71.44 153 LYS A O 1
ATOM 1189 N N . ASN A 1 154 ? -12.957 3.751 14.975 1.00 75.50 154 ASN A N 1
ATOM 1190 C CA . ASN A 1 154 ? -14.164 4.355 14.364 1.00 75.50 154 ASN A CA 1
ATOM 1191 C C . ASN A 1 154 ? -13.867 5.387 13.262 1.00 75.50 154 ASN A C 1
ATOM 1193 O O . ASN A 1 154 ? -12.702 5.599 12.932 1.00 75.50 154 ASN A O 1
ATOM 1197 N N . GLU A 1 155 ? -14.942 5.933 12.680 1.00 76.12 155 GLU A N 1
ATOM 1198 C CA . GLU A 1 155 ? -14.924 6.852 11.540 1.00 76.12 155 GLU A CA 1
ATOM 1199 C C . GLU A 1 155 ? -14.075 8.089 11.834 1.00 76.12 155 GLU A C 1
ATOM 1201 O O . GLU A 1 155 ? -14.249 8.764 12.856 1.00 76.12 155 GLU A O 1
ATOM 1206 N N . PHE A 1 156 ? -13.135 8.382 10.939 1.00 76.75 156 PHE A N 1
ATOM 1207 C CA . PHE A 1 156 ? -12.272 9.542 11.074 1.00 76.75 156 PHE A CA 1
ATOM 1208 C C . PHE A 1 156 ? -11.859 10.121 9.726 1.00 76.75 156 PHE A C 1
ATOM 1210 O O . PHE A 1 156 ? -11.377 9.405 8.851 1.00 76.75 156 PHE A O 1
ATOM 1217 N N . VAL A 1 157 ? -11.965 11.446 9.603 1.00 78.00 157 VAL A N 1
ATOM 1218 C CA . VAL A 1 157 ? -11.522 12.202 8.430 1.00 78.00 157 VAL A CA 1
ATOM 1219 C C . VAL A 1 157 ? -10.548 13.288 8.865 1.00 78.00 157 VAL A C 1
ATOM 1221 O O . VAL A 1 157 ? -10.882 14.131 9.698 1.00 78.00 157 VAL A O 1
ATOM 1224 N N . LEU A 1 158 ? -9.348 13.302 8.282 1.00 75.12 158 LEU A N 1
ATOM 1225 C CA . LEU A 1 158 ? -8.342 14.321 8.573 1.00 75.12 158 LEU A CA 1
ATOM 1226 C C . LEU A 1 158 ? -7.620 14.794 7.314 1.00 75.12 158 LEU A C 1
ATOM 1228 O O . LEU A 1 158 ? -6.833 14.053 6.728 1.00 75.12 158 LEU A O 1
ATOM 1232 N N . PRO A 1 159 ? -7.812 16.059 6.921 1.00 76.19 159 PRO A N 1
ATOM 1233 C CA . PRO A 1 159 ? -6.891 16.736 6.030 1.00 76.19 159 PRO A CA 1
ATOM 1234 C C . PRO A 1 159 ? -5.743 17.348 6.846 1.00 76.19 159 PRO A C 1
ATOM 1236 O O . PRO A 1 159 ? -5.967 18.149 7.754 1.00 76.19 159 PRO A O 1
ATOM 1239 N N . THR A 1 160 ? -4.497 17.019 6.509 1.00 74.88 160 THR A N 1
ATOM 1240 C CA . THR A 1 160 ? -3.309 17.683 7.054 1.00 74.88 160 THR A CA 1
ATOM 1241 C C . THR A 1 160 ? -2.503 18.348 5.946 1.00 74.88 160 THR A C 1
ATOM 1243 O O . THR A 1 160 ? -2.232 17.783 4.886 1.00 74.88 160 THR A O 1
ATOM 1246 N N . THR A 1 161 ? -2.094 19.590 6.194 1.00 75.75 161 THR A N 1
ATOM 1247 C CA . THR A 1 161 ? -1.080 20.274 5.388 1.00 75.75 161 THR A CA 1
ATOM 1248 C C . THR A 1 161 ? 0.036 20.719 6.316 1.00 75.75 161 THR A C 1
ATOM 1250 O O . THR A 1 161 ? -0.195 21.537 7.203 1.00 75.75 161 THR A O 1
ATOM 1253 N N . ALA A 1 162 ? 1.234 20.174 6.131 1.00 65.38 162 ALA A N 1
ATOM 1254 C CA . ALA A 1 162 ? 2.396 20.492 6.951 1.00 65.38 162 ALA A CA 1
ATOM 1255 C C . ALA A 1 162 ? 3.420 21.331 6.170 1.00 65.38 162 ALA A C 1
ATOM 1257 O O . ALA A 1 162 ? 3.789 21.019 5.036 1.00 65.38 162 ALA A O 1
ATOM 1258 N N . ASN A 1 163 ? 3.892 22.402 6.802 1.00 61.16 163 ASN A N 1
ATOM 1259 C CA . ASN A 1 163 ? 5.041 23.215 6.394 1.00 61.16 163 ASN A CA 1
ATOM 1260 C C . ASN A 1 163 ? 6.027 23.241 7.581 1.00 61.16 163 ASN A C 1
ATOM 1262 O O . ASN A 1 163 ? 5.583 23.043 8.712 1.00 61.16 163 ASN A O 1
ATOM 1266 N N . PRO A 1 164 ? 7.342 23.419 7.353 1.00 51.00 164 PRO A N 1
ATOM 1267 C CA . PRO A 1 164 ? 8.384 22.839 8.197 1.00 51.00 164 PRO A CA 1
ATOM 1268 C C . PRO A 1 164 ? 8.297 23.321 9.638 1.00 51.00 164 PRO A C 1
ATOM 1270 O O . PRO A 1 164 ? 8.477 24.504 9.881 1.00 51.00 164 PRO A O 1
ATOM 1273 N N . LEU A 1 165 ? 8.064 22.379 10.544 1.00 48.34 165 LEU A N 1
ATOM 1274 C CA . LEU A 1 165 ? 8.538 22.254 11.921 1.00 48.34 165 LEU A CA 1
ATOM 1275 C C . LEU A 1 165 ? 8.145 20.823 12.319 1.00 48.34 165 LEU A C 1
ATOM 1277 O O . LEU A 1 165 ? 7.066 20.366 11.939 1.00 48.34 165 LEU A O 1
ATOM 1281 N N . VAL A 1 166 ? 9.010 20.097 13.026 1.00 46.53 166 VAL A N 1
ATOM 1282 C CA . VAL A 1 166 ? 8.712 18.739 13.504 1.00 46.53 166 VAL A CA 1
ATOM 1283 C C . VAL A 1 166 ? 7.451 18.795 14.369 1.00 46.53 166 VAL A C 1
ATOM 1285 O O . VAL A 1 166 ? 7.481 19.244 15.511 1.00 46.53 166 VAL A O 1
ATOM 1288 N N . PHE A 1 167 ? 6.325 18.372 13.803 1.00 50.50 167 PHE A N 1
ATOM 1289 C CA . PHE A 1 167 ? 5.048 18.258 14.489 1.00 50.50 167 PHE A CA 1
ATOM 1290 C C . PHE A 1 167 ? 4.774 16.773 14.677 1.00 50.50 167 PHE A C 1
ATOM 1292 O O . PHE A 1 167 ? 4.080 16.161 13.872 1.00 50.50 167 PHE A O 1
ATOM 1299 N N . SER A 1 168 ? 5.315 16.193 15.748 1.00 46.75 168 SER A N 1
ATOM 1300 C CA . SER A 1 168 ? 4.840 14.900 16.240 1.00 46.75 168 SER A CA 1
ATOM 1301 C C . SER A 1 168 ? 3.423 15.095 16.773 1.00 46.75 168 SER A C 1
ATOM 1303 O O . SER A 1 168 ? 3.224 15.319 17.967 1.00 46.75 168 SER A O 1
ATOM 1305 N N . ILE A 1 169 ? 2.424 15.083 15.891 1.00 51.41 169 ILE A N 1
ATOM 1306 C CA . ILE A 1 169 ? 1.029 15.099 16.322 1.00 51.41 169 ILE A CA 1
ATOM 1307 C C . ILE A 1 169 ? 0.639 13.653 16.595 1.00 51.41 169 ILE A C 1
ATOM 1309 O O . ILE A 1 169 ? 0.438 12.865 15.674 1.00 51.41 169 ILE A O 1
ATOM 1313 N N . PHE A 1 170 ? 0.580 13.290 17.873 1.00 50.03 170 PHE A N 1
ATOM 1314 C CA . PHE A 1 170 ? -0.002 12.025 18.300 1.00 50.03 170 PHE A CA 1
ATOM 1315 C C . PHE A 1 170 ? -1.516 12.190 18.343 1.00 50.03 170 PHE A C 1
ATOM 1317 O O . PHE A 1 170 ? -2.074 12.668 19.330 1.00 50.03 170 PHE A O 1
ATOM 1324 N N . PHE A 1 171 ? -2.189 11.785 17.271 1.00 56.38 171 PHE A N 1
ATOM 1325 C CA . PHE A 1 171 ? -3.633 11.617 17.314 1.00 56.38 171 PHE A CA 1
ATOM 1326 C C . PHE A 1 171 ? -3.942 10.196 17.783 1.00 56.38 171 PHE A C 1
ATOM 1328 O O . PHE A 1 171 ? -3.960 9.251 16.995 1.00 56.38 171 PHE A O 1
ATOM 1335 N N . ALA A 1 172 ? -4.163 10.049 19.089 1.00 53.75 172 ALA A N 1
ATOM 1336 C CA . ALA A 1 172 ? -4.862 8.899 19.645 1.00 53.75 172 ALA A CA 1
ATOM 1337 C C . ALA A 1 172 ? -6.352 9.245 19.685 1.00 53.75 172 ALA A C 1
ATOM 1339 O O . ALA A 1 172 ? -6.867 9.712 20.699 1.00 53.75 172 ALA A O 1
ATOM 1340 N N . LEU A 1 173 ? -7.037 9.075 18.559 1.00 53.88 173 LEU A N 1
ATOM 1341 C CA . LEU A 1 173 ? -8.473 9.311 18.486 1.00 53.88 173 LEU A CA 1
ATOM 1342 C C . LEU A 1 173 ? -9.162 8.013 18.889 1.00 53.88 173 LEU A C 1
ATOM 1344 O O . LEU A 1 173 ? -9.371 7.098 18.090 1.00 53.88 173 LEU A O 1
ATOM 1348 N N . SER A 1 174 ? -9.413 7.901 20.191 1.00 46.59 174 SER A N 1
ATOM 1349 C CA . SER A 1 174 ? -10.429 6.975 20.682 1.00 46.59 174 SER A CA 1
ATOM 1350 C C . SER A 1 174 ? -11.806 7.613 20.485 1.00 46.59 174 SER A C 1
ATOM 1352 O O . SER A 1 174 ? -11.891 8.842 20.526 1.00 46.59 174 SER A O 1
ATOM 1354 N N . PRO A 1 175 ? -12.852 6.808 20.257 1.00 46.91 175 PRO A N 1
ATOM 1355 C CA . PRO A 1 175 ? -14.217 7.306 20.245 1.00 46.91 175 PRO A CA 1
ATOM 1356 C C . PRO A 1 175 ? -14.645 7.817 21.619 1.00 46.91 175 PRO A C 1
ATOM 1358 O O . PRO A 1 175 ? -14.059 7.358 22.631 1.00 46.91 175 PRO A O 1
#

Sequence (175 aa):
MFLRVGVTVKKNPLALSLSTTAKDEFVLSTTAKDEFVLPTTAKNEFVLPTTANNEFVLTFTSKNEFVLRTTAKNEFVLSTTAKNEFVLPTTAKDEFVLSTTAKDEFVLSTTAKDEFVLSTTAKNEYVLPTTAKNEYVLSTSAKNEYVLSTSAKNEFVLPTTANPLVFSIFFALSP

pLDDT: mean 80.01, std 11.56, range [44.5, 93.31]

Secondary structure (DSSP, 8-state):
---EEEEEEES--S-EEEEEEESSEEEEEEEESS-EEEEEEESSEEEEEEEEES-EEEEEEESS-EEEEEEEES-EEEEEEESS-EEEEEEESS-EEEEEEESS-EEEEEEESS-EEEEEEESS-EEEEEEESS-EEEEEEESS-EEEEEEESS-EEEEEEE-SS---EEEEE--

Mean predicted aligned error: 7.37 Å